Protein AF-A0A164N301-F1 (afdb_monomer_lite)

Organism: NCBI:txid35525

Sequence (138 aa):
MRILDLTNCTRLRLWQPVHAGEGLDTWAIDGLVLHSTTPLGVILTSDFQQLNDQGSSWLSWFGGQLHSFCSRDDALVFQGELGEQLVFTGDSMITSETVLQFEVNVGCGTTDLSLEHPVRLEYSIDGGQNWHLVVKCC

Foldseek 3Di:
DFQADFAQFKKKKWKWAWDPFALQKKKWKAFKFKFFPPPVTGFDTDRLQDPVQCVDPFKHWDQWDFDDDLPDHTTTMRRGGTGMTMMMTGGHGHHRRIDIDIDMDINRPDPDNDPVTDTFMWMDRPNPPDIDGSDDDD

Radius of gyration: 15.01 Å; chains: 1; bounding box: 39×24×38 Å

Structure (mmCIF, N/CA/C/O backbone):
data_AF-A0A164N301-F1
#
_entry.id   AF-A0A164N301-F1
#
loop_
_atom_site.group_PDB
_atom_site.id
_atom_site.type_symbol
_atom_site.label_atom_id
_atom_site.label_alt_id
_atom_site.label_comp_id
_atom_site.label_asym_id
_atom_site.label_entity_id
_atom_site.label_seq_id
_atom_site.pdbx_PDB_ins_code
_atom_site.Cartn_x
_atom_site.Cartn_y
_atom_site.Cartn_z
_atom_site.occupancy
_atom_site.B_iso_or_equiv
_atom_site.auth_seq_id
_atom_site.auth_comp_id
_atom_site.auth_asym_id
_atom_site.auth_atom_id
_atom_site.pdbx_PDB_model_num
ATOM 1 N N . MET A 1 1 ? 3.438 -9.890 -5.452 1.00 47.88 1 MET A N 1
ATOM 2 C CA . MET A 1 1 ? 2.528 -9.487 -6.550 1.00 47.88 1 MET A CA 1
ATOM 3 C C . MET A 1 1 ? 3.356 -8.911 -7.702 1.00 47.88 1 MET A C 1
ATOM 5 O O . MET A 1 1 ? 4.317 -8.223 -7.393 1.00 47.88 1 MET A O 1
ATOM 9 N N . ARG A 1 2 ? 3.063 -9.217 -8.980 1.00 49.44 2 ARG A N 1
ATOM 10 C CA . ARG A 1 2 ? 3.852 -8.743 -10.144 1.00 49.44 2 ARG A CA 1
ATOM 11 C C . ARG A 1 2 ? 3.121 -7.614 -10.874 1.00 49.44 2 ARG A C 1
ATOM 13 O O . ARG A 1 2 ? 1.972 -7.809 -11.263 1.00 49.44 2 ARG A O 1
ATOM 20 N N . ILE A 1 3 ? 3.780 -6.473 -11.058 1.00 56.16 3 ILE A N 1
ATOM 21 C CA . ILE A 1 3 ? 3.264 -5.328 -11.822 1.00 56.16 3 ILE A CA 1
ATOM 22 C C . ILE A 1 3 ? 3.821 -5.440 -13.245 1.00 56.16 3 ILE A C 1
ATOM 24 O O . ILE A 1 3 ? 5.027 -5.564 -13.426 1.00 56.16 3 ILE A O 1
ATOM 28 N N . LEU A 1 4 ? 2.946 -5.484 -14.253 1.00 56.38 4 LEU A N 1
ATOM 29 C CA . LEU A 1 4 ? 3.324 -5.781 -15.644 1.00 56.38 4 LEU A CA 1
ATOM 30 C C . LEU A 1 4 ? 3.723 -4.539 -16.463 1.00 56.38 4 LEU A C 1
ATOM 32 O O . LEU A 1 4 ? 4.187 -4.693 -17.592 1.00 56.38 4 LEU A O 1
ATOM 36 N N . ASP A 1 5 ? 3.588 -3.335 -15.903 1.00 55.34 5 ASP A N 1
ATOM 37 C CA . ASP A 1 5 ? 3.849 -2.079 -16.609 1.00 55.34 5 ASP A CA 1
ATOM 38 C C . ASP A 1 5 ? 5.283 -1.577 -16.362 1.00 55.34 5 ASP A C 1
ATOM 40 O O . ASP A 1 5 ? 5.664 -1.211 -15.251 1.00 55.34 5 ASP A O 1
ATOM 44 N N . LEU A 1 6 ? 6.083 -1.573 -17.434 1.00 51.50 6 LEU A N 1
ATOM 45 C CA . LEU A 1 6 ? 7.473 -1.112 -17.482 1.00 51.50 6 LEU A CA 1
ATOM 46 C C . LEU A 1 6 ? 7.518 0.414 -17.649 1.00 51.50 6 LEU A C 1
ATOM 48 O O . LEU A 1 6 ? 7.621 0.903 -18.776 1.00 51.50 6 LEU A O 1
ATOM 52 N N . THR A 1 7 ? 7.437 1.179 -16.557 1.00 59.56 7 THR A N 1
ATOM 53 C CA . THR A 1 7 ? 7.597 2.645 -16.632 1.00 59.56 7 THR A CA 1
ATOM 54 C C . THR A 1 7 ? 8.522 3.199 -15.546 1.00 59.56 7 THR A C 1
ATOM 56 O O . THR A 1 7 ? 8.604 2.680 -14.432 1.00 59.56 7 THR A O 1
ATOM 59 N N . ASN A 1 8 ? 9.231 4.281 -15.882 1.00 58.53 8 ASN A N 1
ATOM 60 C CA . ASN A 1 8 ? 10.129 5.038 -15.002 1.00 58.53 8 ASN A CA 1
ATOM 61 C C . ASN A 1 8 ? 9.401 6.057 -14.103 1.00 58.53 8 ASN A C 1
ATOM 63 O O . ASN A 1 8 ? 10.059 6.827 -13.408 1.00 58.53 8 ASN A O 1
ATOM 67 N N . CYS A 1 9 ? 8.067 6.068 -14.117 1.00 67.38 9 CYS A N 1
ATOM 68 C CA . CYS A 1 9 ? 7.231 7.000 -13.362 1.00 67.38 9 CYS A CA 1
ATOM 69 C C . CYS A 1 9 ? 6.111 6.258 -12.630 1.00 67.38 9 CYS A C 1
ATOM 71 O O . CYS A 1 9 ? 4.970 6.717 -12.620 1.00 67.38 9 CYS A O 1
ATOM 73 N N . THR A 1 10 ? 6.419 5.088 -12.056 1.00 72.50 10 THR A N 1
ATOM 74 C CA . THR A 1 10 ? 5.408 4.328 -11.323 1.00 72.50 10 THR A CA 1
ATOM 75 C C . THR A 1 10 ? 5.406 4.735 -9.853 1.00 72.50 10 THR A C 1
ATOM 77 O O . THR A 1 10 ? 6.432 4.635 -9.179 1.00 72.50 10 THR A O 1
ATOM 80 N N . ARG A 1 11 ? 4.248 5.165 -9.350 1.00 80.06 11 ARG A N 1
ATOM 81 C CA . ARG A 1 11 ? 3.981 5.386 -7.922 1.00 80.06 11 ARG A CA 1
ATOM 82 C C . ARG A 1 11 ? 3.001 4.351 -7.421 1.00 80.06 11 ARG A C 1
ATOM 84 O O . ARG A 1 11 ? 2.084 3.985 -8.149 1.00 80.06 11 ARG A O 1
ATOM 91 N N . LEU A 1 12 ? 3.169 3.919 -6.180 1.00 82.50 12 LEU A N 1
ATOM 92 C CA . LEU A 1 12 ? 2.249 3.018 -5.495 1.00 82.50 12 LEU A CA 1
ATOM 93 C C . LEU A 1 12 ? 1.593 3.772 -4.347 1.00 82.50 12 LEU A C 1
ATOM 95 O O . LEU A 1 12 ? 2.274 4.536 -3.665 1.00 82.50 12 LEU A O 1
ATOM 99 N N . ARG A 1 13 ? 0.295 3.556 -4.123 1.00 86.62 13 ARG A N 1
ATOM 100 C CA . ARG A 1 13 ? -0.402 4.030 -2.925 1.00 86.62 13 ARG A CA 1
ATOM 101 C C . ARG A 1 13 ? -1.226 2.928 -2.282 1.00 86.62 13 ARG A C 1
ATOM 103 O O . ARG A 1 13 ? -1.884 2.163 -2.987 1.00 86.62 13 ARG A O 1
ATOM 110 N N . LEU A 1 14 ? -1.221 2.889 -0.953 1.00 87.75 14 LEU A N 1
ATOM 111 C CA . LEU A 1 14 ? -2.294 2.270 -0.180 1.00 87.75 14 LEU A CA 1
ATOM 112 C C . LEU A 1 14 ? -3.218 3.393 0.287 1.00 87.75 14 LEU A C 1
ATOM 114 O O . LEU A 1 14 ? -2.752 4.362 0.888 1.00 87.75 14 LEU A O 1
ATOM 118 N N . TRP A 1 15 ? -4.502 3.289 -0.038 1.00 86.44 15 TRP A N 1
ATOM 119 C CA . TRP A 1 15 ? -5.473 4.361 0.153 1.00 86.44 15 TRP A CA 1
ATOM 120 C C . TRP A 1 15 ? -6.789 3.838 0.712 1.00 86.44 15 TRP A C 1
ATOM 122 O O . TRP A 1 15 ? -7.400 2.935 0.139 1.00 86.44 15 TRP A O 1
ATOM 132 N N . GLN A 1 16 ? -7.253 4.465 1.789 1.00 86.62 16 GLN A N 1
ATOM 133 C CA . GLN A 1 16 ? -8.611 4.324 2.282 1.00 86.62 16 GLN A CA 1
ATOM 134 C C . GLN A 1 16 ? -9.409 5.610 1.969 1.00 86.62 16 GLN A C 1
ATOM 136 O O . GLN A 1 16 ? -9.077 6.679 2.482 1.00 86.62 16 GLN A O 1
ATOM 141 N N . PRO A 1 17 ? -10.454 5.541 1.127 1.00 77.75 17 PRO A N 1
ATOM 142 C CA . PRO A 1 17 ? -11.195 6.722 0.651 1.00 77.75 17 PRO A CA 1
ATOM 143 C C . PRO A 1 17 ? -12.085 7.379 1.691 1.00 77.75 17 PRO A C 1
ATOM 145 O O . PRO A 1 17 ? -12.344 8.574 1.624 1.00 77.75 17 PRO A O 1
ATOM 148 N N . VAL A 1 18 ? -12.634 6.565 2.582 1.00 79.31 18 VAL A N 1
ATOM 149 C CA . VAL A 1 18 ? -13.552 6.985 3.629 1.00 79.31 18 VAL A CA 1
ATOM 150 C C . VAL A 1 18 ? -13.148 6.197 4.860 1.00 79.31 18 VAL A C 1
ATOM 152 O O . VAL A 1 18 ? -13.043 4.979 4.789 1.00 79.31 18 VAL A O 1
ATOM 155 N N . HIS A 1 19 ? -12.869 6.894 5.953 1.00 79.50 19 HIS A N 1
ATOM 156 C CA . HIS A 1 19 ? -12.539 6.307 7.246 1.00 79.50 19 HIS A CA 1
ATOM 157 C C . HIS A 1 19 ? -13.668 6.666 8.211 1.00 79.50 19 HIS A C 1
ATOM 159 O O . HIS A 1 19 ? -13.956 7.850 8.371 1.00 79.50 19 HIS A O 1
ATOM 165 N N . ALA A 1 20 ? -14.325 5.686 8.835 1.00 79.12 20 ALA A N 1
ATOM 166 C CA . ALA A 1 20 ? -15.529 5.897 9.649 1.00 79.12 20 ALA A CA 1
ATOM 167 C C . ALA A 1 20 ? -15.289 6.661 10.964 1.00 79.12 20 ALA A C 1
ATOM 169 O O . ALA A 1 20 ? -16.247 7.043 11.633 1.00 79.12 20 ALA A O 1
ATOM 170 N N . GLY A 1 21 ? -14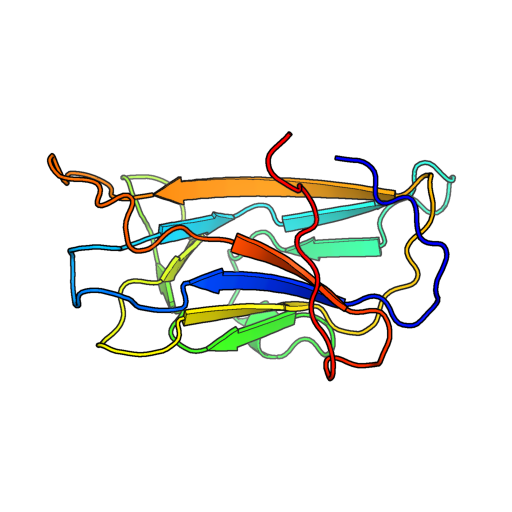.031 6.922 11.320 1.00 72.06 21 GLY A N 1
ATOM 171 C CA . GLY A 1 21 ? -13.639 7.669 12.514 1.00 72.06 21 GLY A CA 1
ATOM 172 C C . GLY A 1 21 ? -12.788 6.833 13.465 1.00 72.06 21 GLY A C 1
ATOM 173 O O . GLY A 1 21 ? -12.483 5.672 13.188 1.00 72.06 21 GLY A O 1
ATOM 174 N N . GLU A 1 22 ? -12.373 7.450 14.569 1.00 76.12 22 GLU A N 1
ATOM 175 C CA . GLU A 1 22 ? -11.423 6.871 15.522 1.00 76.12 22 GLU A CA 1
ATOM 176 C C . GLU A 1 22 ? -11.874 5.481 16.007 1.00 76.12 22 GLU A C 1
ATOM 178 O O . GLU A 1 22 ? -12.983 5.307 16.515 1.00 76.12 22 GLU A O 1
ATOM 183 N N . GLY A 1 23 ? -11.004 4.482 15.832 1.00 68.44 23 GLY A N 1
ATOM 184 C CA . GLY A 1 23 ? -11.215 3.115 16.316 1.00 68.44 23 GLY A CA 1
ATOM 185 C C . GLY A 1 23 ? -12.188 2.251 15.505 1.00 68.44 23 GLY A C 1
ATOM 186 O O . GLY A 1 23 ? -12.432 1.114 15.902 1.00 68.44 23 GLY A O 1
ATOM 187 N N . LEU A 1 24 ? -12.737 2.751 14.393 1.00 74.06 24 LEU A N 1
ATOM 188 C CA . LEU A 1 24 ? -13.692 2.002 13.568 1.00 74.06 24 LEU A CA 1
ATOM 189 C C . LEU A 1 24 ? -13.012 1.313 12.383 1.00 74.06 24 LEU A C 1
ATOM 191 O O . LEU A 1 24 ? -13.052 0.088 12.285 1.00 74.06 24 LEU A O 1
ATOM 195 N N . ASP A 1 25 ? -12.322 2.084 11.541 1.00 79.31 25 ASP A N 1
ATOM 196 C CA . ASP A 1 25 ? -11.703 1.567 10.317 1.00 79.31 25 ASP A CA 1
ATOM 197 C C . ASP A 1 25 ? -10.166 1.634 10.351 1.00 79.31 25 ASP A C 1
ATOM 199 O O . ASP A 1 25 ? -9.517 1.930 9.348 1.00 79.31 25 ASP A O 1
ATOM 203 N N . THR A 1 26 ? -9.577 1.354 11.515 1.00 84.62 26 THR A N 1
ATOM 204 C CA . THR A 1 26 ? -8.128 1.441 11.721 1.00 84.62 26 THR A CA 1
ATOM 205 C C . THR A 1 26 ? -7.360 0.376 10.929 1.00 84.62 26 THR A C 1
ATOM 207 O O . THR A 1 26 ? -7.671 -0.818 11.010 1.00 84.62 26 THR A O 1
ATOM 210 N N . TRP A 1 27 ? -6.283 0.773 10.246 1.00 86.00 27 TRP A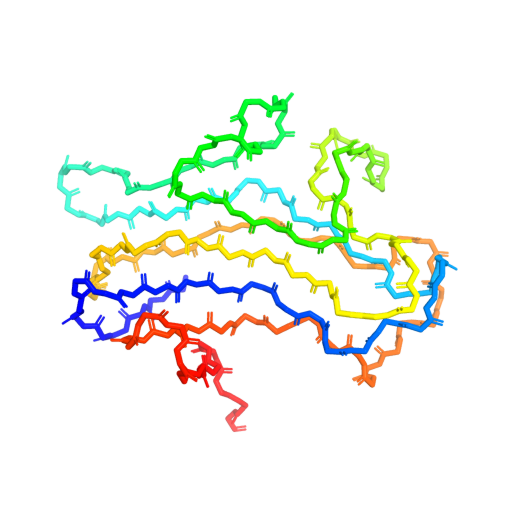 N 1
ATOM 211 C CA . TRP A 1 27 ? -5.338 -0.143 9.592 1.00 86.00 27 TRP A CA 1
ATOM 212 C C . TRP A 1 27 ? -3.884 0.247 9.856 1.00 86.00 27 TRP A C 1
ATOM 214 O O .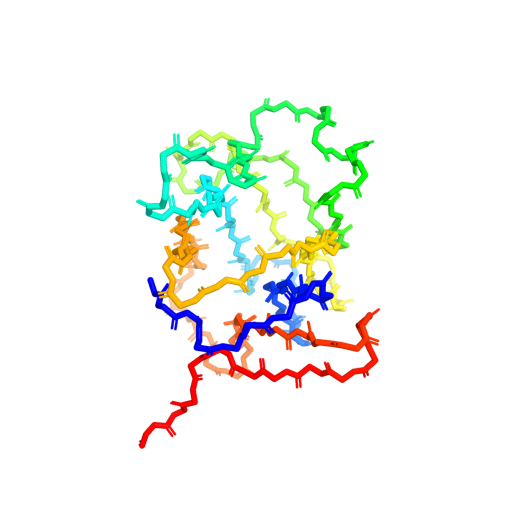 TRP A 1 27 ? -3.574 1.392 10.162 1.00 86.00 27 TRP A O 1
ATOM 224 N N . ALA A 1 28 ? -2.975 -0.716 9.755 1.00 85.44 28 ALA A N 1
ATOM 225 C CA . ALA A 1 28 ? -1.542 -0.486 9.887 1.00 85.44 28 ALA A CA 1
ATOM 226 C C . ALA A 1 28 ? -0.776 -1.235 8.797 1.00 85.44 28 ALA A C 1
ATOM 228 O O . ALA A 1 28 ? -1.140 -2.366 8.459 1.00 85.44 28 ALA A O 1
ATOM 229 N N . ILE A 1 29 ? 0.278 -0.612 8.269 1.00 88.88 29 ILE A N 1
ATOM 230 C CA . ILE A 1 29 ? 1.209 -1.218 7.311 1.00 88.88 29 ILE A CA 1
ATOM 231 C C . ILE A 1 29 ? 2.614 -1.275 7.909 1.00 88.88 29 ILE A C 1
ATOM 233 O O . ILE A 1 29 ? 3.060 -0.321 8.546 1.00 88.88 29 ILE A O 1
ATOM 237 N N . ASP A 1 30 ? 3.300 -2.388 7.672 1.00 80.19 30 ASP A N 1
ATOM 238 C CA . ASP A 1 30 ? 4.704 -2.570 8.026 1.00 80.19 30 ASP A CA 1
ATOM 239 C C . ASP A 1 30 ? 5.465 -3.351 6.933 1.00 80.19 30 ASP A C 1
ATOM 241 O O . ASP A 1 30 ? 4.855 -3.972 6.055 1.00 80.19 30 ASP A O 1
ATOM 245 N N . GLY A 1 31 ? 6.798 -3.304 6.951 1.00 77.00 31 GLY A N 1
ATOM 246 C CA . GLY A 1 31 ? 7.670 -4.115 6.102 1.00 77.00 31 GLY A CA 1
ATOM 247 C C . GLY A 1 31 ? 7.475 -3.869 4.607 1.00 77.00 31 GLY A C 1
ATOM 248 O O . GLY A 1 31 ? 7.452 -4.820 3.820 1.00 77.00 31 GLY A O 1
ATOM 249 N N . LEU A 1 32 ? 7.290 -2.608 4.203 1.00 79.62 32 LEU A N 1
ATOM 250 C CA . LEU A 1 32 ? 7.091 -2.237 2.805 1.00 79.62 32 LEU A CA 1
ATOM 251 C C . LEU A 1 32 ? 8.399 -2.422 2.032 1.00 79.62 32 LEU A C 1
ATOM 253 O O . LEU A 1 32 ? 9.331 -1.636 2.179 1.00 79.62 32 LEU A O 1
ATOM 257 N N . VAL A 1 33 ? 8.446 -3.427 1.162 1.00 78.12 33 VAL A N 1
ATOM 258 C CA . VAL A 1 33 ? 9.599 -3.729 0.312 1.00 78.12 33 VAL A CA 1
ATOM 259 C C . VAL A 1 33 ? 9.178 -3.755 -1.151 1.00 78.12 33 VAL A C 1
ATOM 261 O O . VAL A 1 33 ? 8.333 -4.549 -1.570 1.00 78.12 33 VAL A O 1
ATOM 264 N N . LEU A 1 34 ? 9.834 -2.927 -1.958 1.00 76.62 34 LEU A N 1
ATOM 265 C CA . LEU A 1 34 ? 9.807 -2.997 -3.412 1.00 76.62 34 LEU A CA 1
ATOM 266 C C . LEU A 1 34 ? 11.172 -3.500 -3.879 1.00 76.62 34 LEU A C 1
ATOM 268 O O . LEU A 1 34 ? 12.180 -2.818 -3.712 1.00 76.62 34 LEU A O 1
ATOM 272 N N . HIS A 1 35 ? 11.231 -4.688 -4.471 1.00 72.81 35 HIS A N 1
ATOM 273 C CA . HIS A 1 35 ? 12.489 -5.257 -4.956 1.00 72.81 35 HIS A CA 1
ATOM 274 C C . HIS A 1 35 ? 12.370 -5.738 -6.399 1.00 72.81 35 HIS A C 1
ATOM 276 O O . HIS A 1 35 ? 11.296 -6.124 -6.856 1.00 72.81 35 HIS A O 1
ATOM 282 N N . SER A 1 36 ? 13.485 -5.689 -7.124 1.00 66.44 36 SER A N 1
ATOM 283 C CA . SER A 1 36 ? 13.617 -6.261 -8.465 1.00 66.44 36 SER A CA 1
ATOM 284 C C . SER A 1 36 ? 14.256 -7.641 -8.358 1.00 66.44 36 SER A C 1
ATOM 286 O O . SER A 1 36 ? 15.181 -7.816 -7.569 1.00 66.44 36 SER A O 1
ATOM 288 N N . THR A 1 37 ? 13.828 -8.610 -9.168 1.00 62.97 37 THR A N 1
ATOM 289 C CA . THR A 1 37 ? 14.507 -9.913 -9.254 1.00 62.97 37 THR A CA 1
ATOM 290 C C . THR A 1 37 ? 15.836 -9.859 -10.018 1.00 62.97 37 THR A C 1
ATOM 292 O O . THR A 1 37 ? 16.540 -10.866 -10.088 1.00 62.97 37 THR A O 1
ATOM 295 N N . THR A 1 38 ? 16.220 -8.691 -10.550 1.00 59.44 38 THR A N 1
ATOM 296 C CA . THR A 1 38 ? 17.556 -8.446 -11.112 1.00 59.44 38 THR A CA 1
ATOM 297 C C . THR A 1 38 ? 18.622 -8.259 -10.013 1.00 59.44 38 THR A C 1
ATOM 299 O O . THR A 1 38 ? 18.300 -7.854 -8.896 1.00 59.44 38 THR A O 1
ATOM 302 N N . PRO A 1 39 ? 19.923 -8.479 -10.302 1.00 53.53 39 PRO A N 1
ATOM 303 C CA . PRO A 1 39 ? 20.992 -8.510 -9.288 1.00 53.53 39 PRO A CA 1
ATOM 304 C C . PRO A 1 39 ? 21.209 -7.220 -8.475 1.00 53.53 39 PRO A C 1
ATOM 306 O O . PRO A 1 39 ? 21.958 -7.243 -7.504 1.00 53.53 39 PRO A O 1
ATOM 309 N N . LEU A 1 40 ? 20.587 -6.100 -8.862 1.00 57.41 40 LEU A N 1
ATOM 310 C CA . LEU A 1 40 ? 20.651 -4.821 -8.139 1.00 57.41 40 LEU A CA 1
ATOM 311 C C . LEU A 1 40 ? 19.644 -4.721 -6.970 1.00 57.41 40 LEU A C 1
ATOM 313 O O . LEU A 1 40 ? 19.656 -3.740 -6.234 1.00 57.41 40 LEU A O 1
ATOM 317 N N . GLY A 1 41 ? 18.856 -5.771 -6.722 1.00 64.81 41 GLY A N 1
ATOM 318 C CA . GLY A 1 41 ? 18.585 -6.246 -5.360 1.00 64.81 41 GLY A CA 1
ATOM 319 C C . GLY A 1 41 ? 17.395 -5.649 -4.610 1.00 64.81 41 GLY A C 1
ATOM 320 O O . GLY A 1 41 ? 16.552 -6.413 -4.165 1.00 64.81 41 GLY A O 1
ATOM 321 N N . VAL A 1 42 ? 17.275 -4.335 -4.435 1.00 63.41 42 VAL A N 1
ATOM 322 C CA . VAL A 1 42 ? 16.157 -3.716 -3.686 1.00 63.41 42 VAL A CA 1
ATOM 323 C C . VAL A 1 42 ? 15.939 -2.304 -4.225 1.00 63.41 42 VAL A C 1
ATOM 325 O O . VAL A 1 42 ? 16.892 -1.540 -4.329 1.00 63.41 42 VAL A O 1
ATOM 328 N N . ILE A 1 43 ? 14.700 -1.963 -4.589 1.00 71.88 43 ILE A N 1
ATOM 329 C CA . ILE A 1 43 ? 14.337 -0.622 -5.075 1.00 71.88 43 ILE A CA 1
ATOM 330 C C . ILE A 1 43 ? 14.017 0.284 -3.881 1.00 71.88 43 ILE A C 1
ATOM 332 O O . ILE A 1 43 ? 14.464 1.426 -3.845 1.00 71.88 43 ILE A O 1
ATOM 336 N N . LEU A 1 44 ? 13.261 -0.222 -2.903 1.00 74.88 44 LEU A N 1
ATOM 337 C CA . LEU A 1 44 ? 12.808 0.534 -1.736 1.00 74.88 44 LEU A CA 1
ATOM 338 C C . LEU A 1 44 ? 12.489 -0.410 -0.575 1.00 74.88 44 LEU A C 1
ATOM 340 O O . LEU A 1 44 ? 11.983 -1.511 -0.794 1.00 74.88 44 LEU A O 1
ATOM 344 N N . THR A 1 45 ? 12.782 0.022 0.650 1.00 79.62 45 THR A N 1
ATOM 345 C CA . THR A 1 45 ? 12.443 -0.705 1.877 1.00 79.62 45 THR A CA 1
ATOM 346 C C . THR A 1 45 ? 12.127 0.280 2.996 1.00 79.62 45 THR A C 1
ATOM 348 O O . THR A 1 45 ? 12.838 1.269 3.147 1.00 79.62 45 THR A O 1
ATOM 351 N N . SER A 1 46 ? 11.090 0.001 3.778 1.00 80.88 46 SER A N 1
ATOM 352 C CA . SER A 1 46 ? 10.759 0.702 5.021 1.00 80.88 46 SER A CA 1
ATOM 353 C C . SER A 1 46 ? 10.226 -0.313 6.028 1.00 80.88 46 SER A C 1
ATOM 355 O O . SER A 1 46 ? 9.363 -1.126 5.690 1.00 80.88 46 SER A O 1
ATOM 357 N N . ASP A 1 47 ? 10.778 -0.283 7.237 1.00 79.88 47 ASP A N 1
ATOM 358 C CA . ASP A 1 47 ? 10.351 -1.083 8.393 1.00 79.88 47 ASP A CA 1
ATOM 359 C C . ASP A 1 47 ? 9.576 -0.244 9.422 1.00 79.88 47 ASP A C 1
ATOM 361 O O . ASP A 1 47 ? 9.243 -0.735 10.495 1.00 79.88 47 ASP A O 1
ATOM 365 N N . PHE A 1 48 ? 9.346 1.041 9.118 1.00 81.31 48 PHE A N 1
ATOM 366 C CA . PHE A 1 48 ? 8.609 1.997 9.943 1.00 81.31 48 PHE A CA 1
ATOM 367 C C . PHE A 1 48 ? 9.067 2.082 11.414 1.00 81.31 48 PHE A C 1
ATOM 369 O O . PHE A 1 48 ? 8.357 2.635 12.251 1.00 81.31 48 PHE A O 1
ATOM 376 N N . GLN A 1 49 ? 10.285 1.627 11.735 1.00 74.69 49 GLN A N 1
ATOM 377 C CA . GLN A 1 49 ? 10.834 1.665 13.097 1.00 74.69 49 GLN A CA 1
ATOM 378 C C . GLN A 1 49 ? 11.470 3.022 13.435 1.00 74.69 49 GLN A C 1
ATOM 380 O O . GLN A 1 49 ? 11.744 3.323 14.599 1.00 74.69 49 GLN A O 1
ATOM 385 N N . GLN A 1 50 ? 11.762 3.857 12.429 1.00 66.94 50 GLN A N 1
ATOM 386 C CA . GLN A 1 50 ? 12.415 5.154 12.616 1.00 66.94 50 GLN A CA 1
ATOM 387 C C . GLN A 1 50 ? 11.656 6.288 11.923 1.00 66.94 50 GLN A C 1
ATOM 389 O O . GLN A 1 50 ? 11.310 6.219 10.748 1.00 66.94 50 GLN A O 1
ATOM 394 N N . LEU A 1 51 ? 11.511 7.414 12.631 1.00 59.22 51 LEU A N 1
ATOM 395 C CA . LEU A 1 51 ? 10.913 8.656 12.113 1.00 59.22 51 LEU A CA 1
ATOM 396 C C . LEU A 1 51 ? 11.643 9.242 10.891 1.00 59.22 51 LEU A C 1
ATOM 398 O O . LEU A 1 51 ? 11.099 10.118 10.224 1.00 59.22 51 LEU A O 1
ATOM 402 N N . ASN A 1 52 ? 12.854 8.771 10.583 1.00 59.06 52 ASN A N 1
ATOM 403 C CA . ASN A 1 52 ? 13.631 9.209 9.422 1.00 59.06 52 ASN A CA 1
ATOM 404 C C . ASN A 1 52 ? 12.914 8.908 8.092 1.00 59.06 52 ASN A C 1
ATOM 406 O O . ASN A 1 52 ? 13.150 9.604 7.103 1.00 59.06 52 ASN A O 1
ATOM 410 N N . ASP A 1 53 ? 11.993 7.941 8.086 1.00 57.19 53 ASP A N 1
ATOM 411 C CA . ASP A 1 53 ? 11.199 7.583 6.910 1.00 57.19 53 ASP A CA 1
ATOM 412 C C . ASP A 1 53 ? 10.200 8.688 6.512 1.00 57.19 53 ASP A C 1
ATOM 414 O O . ASP A 1 53 ? 9.952 8.864 5.317 1.00 57.19 53 ASP A O 1
ATOM 418 N N . GLN A 1 54 ? 9.719 9.506 7.471 1.00 54.00 54 GLN A N 1
ATOM 419 C CA . GLN A 1 54 ? 8.840 10.676 7.230 1.00 54.00 54 GLN A CA 1
ATOM 420 C C . GLN A 1 54 ? 9.506 11.745 6.344 1.00 54.00 54 GLN A C 1
ATOM 422 O O . GLN A 1 54 ? 8.822 12.557 5.725 1.00 54.00 54 GLN A O 1
ATOM 427 N N . GLY A 1 55 ? 10.843 11.799 6.337 1.00 50.25 55 GLY A N 1
ATOM 428 C CA . GLY A 1 55 ? 11.637 12.816 5.638 1.00 50.25 55 GLY A CA 1
ATOM 429 C C . GLY A 1 55 ? 12.348 12.297 4.392 1.00 50.25 55 GLY A C 1
ATOM 430 O O . GLY A 1 55 ? 13.138 13.021 3.782 1.00 50.25 55 GLY A O 1
ATOM 431 N N . SER A 1 56 ? 12.112 11.040 4.027 1.00 60.91 56 SER A N 1
ATOM 432 C CA . SER A 1 56 ? 12.720 10.453 2.849 1.00 60.91 56 SER A CA 1
ATOM 433 C C . SER A 1 56 ? 12.040 10.980 1.581 1.00 60.91 56 SER A C 1
ATOM 435 O O . SER A 1 56 ? 10.822 11.124 1.526 1.00 60.91 56 SER A O 1
ATOM 437 N N . SER A 1 57 ? 12.798 11.264 0.517 1.00 62.69 57 SER A N 1
ATOM 438 C CA . SER A 1 57 ? 12.213 11.755 -0.746 1.00 62.69 57 SER A CA 1
ATOM 439 C C . SER A 1 57 ? 11.345 10.712 -1.469 1.00 62.69 57 SER A C 1
ATOM 441 O O . SER A 1 57 ? 10.862 10.974 -2.569 1.00 62.69 57 SER A O 1
ATOM 443 N N . TRP A 1 58 ? 11.204 9.513 -0.902 1.00 74.19 58 TRP A N 1
ATOM 444 C CA . TRP A 1 58 ? 10.673 8.329 -1.563 1.00 74.19 58 TRP A CA 1
ATOM 445 C C . TRP A 1 58 ? 9.450 7.710 -0.873 1.00 74.19 58 TRP A C 1
ATOM 447 O O . TRP A 1 58 ? 8.818 6.857 -1.495 1.00 74.19 58 TRP A O 1
ATOM 457 N N . LEU A 1 59 ? 9.064 8.136 0.336 1.00 85.00 59 LEU A N 1
ATOM 458 C CA . LEU A 1 59 ? 7.814 7.724 0.989 1.00 85.00 59 LEU A CA 1
ATOM 459 C C . LEU A 1 59 ? 7.131 8.917 1.650 1.00 85.00 59 LEU A C 1
ATOM 461 O O . LEU A 1 59 ? 7.775 9.769 2.254 1.00 85.00 59 LEU A O 1
ATOM 465 N N . SER A 1 60 ? 5.813 9.001 1.527 1.00 85.81 60 SER A N 1
ATOM 466 C CA . SER A 1 60 ? 5.020 10.085 2.105 1.00 85.81 60 SER A CA 1
ATOM 467 C C . SER A 1 60 ? 3.636 9.580 2.483 1.00 85.81 60 SER A C 1
ATOM 469 O O . SER A 1 60 ? 3.093 8.693 1.827 1.00 85.81 6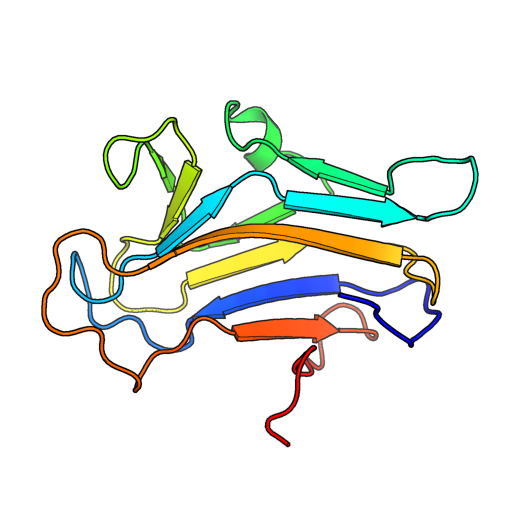0 SER A O 1
ATOM 471 N N . TRP A 1 61 ? 3.050 10.134 3.540 1.00 88.81 61 TRP A N 1
ATOM 472 C CA . TRP A 1 61 ? 1.738 9.712 4.022 1.00 88.81 61 TRP A CA 1
ATOM 473 C C . TRP A 1 61 ? 0.946 10.850 4.655 1.00 88.81 61 TRP A C 1
ATOM 475 O O . TRP A 1 61 ? 1.501 11.857 5.089 1.00 88.81 61 TRP A O 1
ATOM 485 N N . PHE A 1 62 ? -0.368 10.657 4.721 1.00 87.81 62 PHE A N 1
ATOM 486 C CA . PHE A 1 62 ? -1.326 11.566 5.339 1.00 87.81 62 PHE A CA 1
ATOM 487 C C . PHE A 1 62 ? -2.245 10.783 6.280 1.00 87.81 62 PHE A C 1
ATOM 489 O O . PHE A 1 62 ? -2.752 9.723 5.916 1.00 87.81 62 PHE A O 1
ATOM 496 N N . GLY A 1 63 ? -2.431 11.296 7.501 1.00 86.38 63 GLY A N 1
ATOM 497 C CA . GLY A 1 63 ? -3.270 10.674 8.537 1.00 86.38 63 GLY A CA 1
ATOM 498 C C . GLY A 1 63 ? -2.627 9.505 9.298 1.00 86.38 63 GLY A C 1
ATOM 499 O O . GLY A 1 63 ? -3.223 9.014 10.251 1.00 86.38 63 GLY A O 1
ATOM 500 N N . GLY A 1 64 ? -1.419 9.081 8.909 1.00 87.31 64 GLY A N 1
ATOM 501 C CA . GLY A 1 64 ? -0.679 7.991 9.552 1.00 87.31 64 GLY A CA 1
ATOM 502 C C . GLY A 1 64 ? 0.287 8.462 10.643 1.00 87.31 64 GLY A C 1
ATOM 503 O O . GLY A 1 64 ? 0.965 9.483 10.492 1.00 87.31 64 GLY A O 1
ATOM 504 N N . GLN A 1 65 ? 0.388 7.691 11.724 1.00 87.69 65 GLN A N 1
ATOM 505 C CA . GLN A 1 65 ? 1.330 7.899 12.826 1.00 87.69 65 GLN A CA 1
ATOM 506 C C . GLN A 1 65 ? 2.099 6.609 13.119 1.00 87.69 65 GLN A C 1
ATOM 508 O O . GLN A 1 65 ? 1.543 5.520 13.012 1.00 87.69 65 GLN A O 1
ATOM 513 N N . LEU A 1 66 ? 3.376 6.730 13.492 1.00 88.19 66 LEU A N 1
ATOM 514 C CA . LEU A 1 66 ? 4.157 5.576 13.938 1.00 88.19 66 LEU A CA 1
ATOM 515 C C . LEU A 1 66 ? 3.707 5.170 15.337 1.00 88.19 66 LEU A C 1
ATOM 517 O O . LEU A 1 66 ? 3.785 5.973 16.270 1.00 88.19 66 LEU A O 1
ATOM 521 N N . HIS A 1 67 ? 3.198 3.949 15.458 1.00 87.69 67 HIS A N 1
ATOM 522 C CA . HIS A 1 67 ? 2.698 3.415 16.715 1.00 87.69 67 HIS A CA 1
ATOM 523 C C . HIS A 1 67 ? 2.615 1.886 16.677 1.00 87.69 67 HIS A C 1
ATOM 525 O O . HIS A 1 67 ? 2.450 1.287 15.617 1.00 87.69 67 HIS A O 1
ATOM 531 N N . SER A 1 68 ? 2.648 1.248 17.842 1.00 88.50 68 SER A N 1
ATOM 532 C CA . SER A 1 68 ? 2.356 -0.176 17.977 1.00 88.50 68 SER A CA 1
ATOM 533 C C . SER A 1 68 ? 0.877 -0.461 17.696 1.00 88.50 68 SER A C 1
ATOM 535 O O . SER A 1 68 ? 0.000 0.210 18.244 1.00 88.50 68 SER A O 1
ATOM 537 N N . PHE A 1 69 ? 0.572 -1.495 16.910 1.00 88.12 69 PHE A N 1
ATOM 538 C CA . PHE A 1 69 ? -0.805 -1.930 16.634 1.00 88.12 69 PHE A CA 1
ATOM 539 C C . PHE A 1 69 ? -0.934 -3.454 16.745 1.00 88.12 69 PHE A C 1
ATOM 541 O O . PHE A 1 69 ? -0.014 -4.188 16.397 1.00 88.12 69 PHE A O 1
ATOM 548 N N . CYS A 1 70 ? -2.065 -3.962 17.250 1.00 86.06 70 CYS A N 1
ATOM 549 C CA . CYS A 1 70 ? -2.285 -5.402 17.483 1.00 86.06 70 CYS A CA 1
ATOM 550 C C . CYS A 1 70 ? -1.249 -6.113 18.375 1.00 86.06 70 CYS A C 1
ATOM 552 O O . CYS A 1 70 ? -0.952 -7.289 18.156 1.00 86.06 70 CYS A O 1
ATOM 554 N N . SER A 1 71 ? -0.694 -5.430 19.382 1.00 85.00 71 SER A N 1
ATOM 555 C CA . SER A 1 71 ? 0.368 -5.999 20.234 1.00 85.00 71 SER A CA 1
ATOM 556 C C . SER A 1 71 ? 1.595 -6.478 19.440 1.00 85.00 71 SER A C 1
ATOM 558 O O . SER A 1 71 ? 2.278 -7.411 19.860 1.00 85.00 71 SER A O 1
ATOM 560 N N . ARG A 1 72 ? 1.849 -5.856 18.285 1.00 84.38 72 ARG A N 1
ATOM 561 C CA . ARG A 1 72 ? 3.080 -5.996 17.506 1.00 84.38 72 ARG A CA 1
ATOM 562 C C . ARG A 1 72 ? 3.979 -4.776 17.706 1.00 84.38 72 ARG A C 1
ATOM 564 O O . ARG A 1 72 ? 3.600 -3.842 18.417 1.00 84.38 72 ARG A O 1
ATOM 571 N N . ASP A 1 73 ? 5.155 -4.832 17.090 1.00 86.00 73 ASP A N 1
ATOM 572 C CA . ASP A 1 73 ? 6.103 -3.723 17.018 1.00 86.00 73 ASP A CA 1
ATOM 573 C C . ASP A 1 73 ? 5.484 -2.491 16.329 1.00 86.00 73 ASP A C 1
ATOM 575 O O . ASP A 1 73 ? 4.349 -2.529 15.832 1.00 86.00 73 ASP A O 1
ATOM 579 N N . ASP A 1 74 ? 6.214 -1.376 16.354 1.00 88.19 74 ASP A N 1
ATOM 580 C CA . ASP A 1 74 ? 5.753 -0.128 15.754 1.00 88.19 74 ASP A CA 1
ATOM 581 C C . ASP A 1 74 ? 5.537 -0.301 14.247 1.00 88.19 74 ASP A C 1
ATOM 583 O O . ASP A 1 74 ? 6.349 -0.898 13.550 1.00 88.19 74 ASP A O 1
ATOM 587 N N . ALA A 1 75 ? 4.428 0.233 13.750 1.00 90.12 75 ALA A N 1
ATOM 588 C CA . ALA A 1 75 ? 4.058 0.229 12.344 1.00 90.12 75 ALA A CA 1
ATOM 589 C C . ALA A 1 75 ? 3.538 1.618 11.955 1.00 90.12 75 ALA A C 1
ATOM 591 O O . ALA A 1 75 ? 3.276 2.468 12.814 1.00 90.12 75 ALA A O 1
ATOM 592 N N . LEU A 1 76 ? 3.331 1.861 10.660 1.00 90.56 76 LEU A N 1
ATOM 593 C CA . LEU A 1 76 ? 2.598 3.047 10.232 1.00 90.56 76 LEU A CA 1
ATOM 594 C C . LEU A 1 76 ? 1.096 2.801 10.395 1.00 90.56 76 LEU A C 1
ATOM 596 O O . LEU A 1 76 ? 0.487 2.075 9.607 1.00 90.56 76 LEU A O 1
ATOM 600 N N . VAL A 1 77 ? 0.513 3.405 11.432 1.00 90.56 77 VAL A N 1
ATOM 601 C CA . VAL A 1 77 ? -0.878 3.205 11.853 1.00 90.56 77 VAL A CA 1
ATOM 602 C C . VAL A 1 77 ? -1.758 4.362 11.403 1.00 90.56 77 VAL A C 1
ATOM 604 O O . VAL A 1 77 ? -1.504 5.533 11.688 1.00 90.56 77 VAL A O 1
ATOM 607 N N . PHE A 1 78 ? -2.844 4.001 10.742 1.00 89.19 78 PHE A N 1
ATOM 608 C CA . PHE A 1 78 ? -3.898 4.853 10.226 1.00 89.19 78 PHE A CA 1
ATOM 609 C C . PHE A 1 78 ? -5.132 4.655 11.105 1.00 89.19 78 PHE A C 1
ATOM 611 O O . PHE A 1 78 ? -5.925 3.744 10.894 1.00 89.19 78 PHE A O 1
ATOM 618 N N . GLN A 1 79 ? -5.213 5.460 12.167 1.00 84.50 79 GLN A N 1
ATOM 619 C CA . GLN A 1 79 ? -6.299 5.461 13.163 1.00 84.50 79 GLN A CA 1
ATOM 620 C C . GLN A 1 79 ? -6.954 6.842 13.313 1.00 84.50 79 GLN A C 1
ATOM 622 O O . GLN A 1 79 ? -7.674 7.091 14.278 1.00 84.50 79 GLN A O 1
ATOM 627 N N . GLY A 1 80 ? -6.615 7.764 12.406 1.00 72.31 80 GLY A N 1
ATOM 628 C CA . GLY A 1 80 ? -6.909 9.188 12.518 1.00 72.31 80 GLY A CA 1
ATOM 629 C C . GLY A 1 80 ? -8.384 9.555 12.331 1.00 72.31 80 GLY A C 1
ATOM 630 O O . GLY A 1 80 ? -9.275 8.711 12.240 1.00 72.31 80 GLY A O 1
ATOM 631 N N . GLU A 1 81 ? -8.634 10.861 12.265 1.00 69.69 81 GLU A N 1
ATOM 632 C CA . GLU A 1 81 ? -9.975 11.434 12.129 1.00 69.69 81 GLU A CA 1
ATOM 633 C C . GLU A 1 81 ? -10.623 11.147 10.757 1.00 69.69 81 GLU A C 1
ATOM 635 O O . GLU A 1 81 ? -10.001 10.608 9.837 1.00 69.69 81 GLU A O 1
ATOM 640 N N . LEU A 1 82 ? -11.903 11.519 10.631 1.00 71.69 82 LEU A N 1
ATOM 641 C CA . LEU A 1 82 ? -12.669 11.469 9.382 1.00 71.69 82 LEU A CA 1
ATOM 642 C C . LEU A 1 82 ? -11.900 12.160 8.247 1.00 71.69 82 LEU A C 1
ATOM 644 O O . LEU A 1 82 ? -11.598 13.350 8.324 1.00 71.69 82 LEU A O 1
ATOM 648 N N . GLY A 1 83 ? -11.635 11.430 7.167 1.00 74.69 83 GLY A N 1
ATOM 649 C CA . GLY A 1 83 ? -10.937 11.969 6.007 1.00 74.69 83 GLY A CA 1
ATOM 650 C C . GLY A 1 83 ? -10.179 10.905 5.230 1.00 74.69 83 GLY A C 1
ATOM 651 O O . GLY A 1 83 ? -10.372 9.705 5.431 1.00 74.69 83 GLY A O 1
ATOM 652 N N . GLU A 1 84 ? -9.323 11.367 4.325 1.00 80.38 84 GLU A N 1
ATOM 653 C CA . GLU A 1 84 ? -8.474 10.497 3.518 1.00 80.38 84 GLU A CA 1
ATOM 654 C C . GLU A 1 84 ? -7.237 10.070 4.306 1.00 80.38 84 GLU A C 1
ATOM 656 O O . GLU A 1 84 ? -6.518 10.898 4.870 1.00 80.38 84 GLU A O 1
ATOM 661 N N . GLN A 1 85 ? -6.973 8.766 4.301 1.00 88.62 85 GLN A N 1
ATOM 662 C CA . GLN A 1 85 ? -5.797 8.177 4.928 1.00 88.62 85 GLN A CA 1
ATOM 663 C C . GLN A 1 85 ? -5.028 7.390 3.873 1.00 88.62 85 GLN A C 1
ATOM 665 O O . GLN A 1 85 ? -5.587 6.520 3.192 1.00 88.62 85 GLN A O 1
ATOM 670 N N . LEU A 1 86 ? -3.762 7.755 3.667 1.00 90.56 86 LEU A N 1
ATOM 671 C CA . LEU A 1 86 ? -2.967 7.188 2.584 1.00 90.56 86 LEU A CA 1
ATOM 672 C C . LEU A 1 86 ? -1.467 7.243 2.841 1.00 90.56 86 LEU A C 1
ATOM 674 O O . LEU A 1 86 ? -0.963 8.153 3.496 1.00 90.56 86 LEU A O 1
ATOM 678 N N . VAL A 1 87 ? -0.760 6.300 2.227 1.00 90.81 87 VAL A N 1
ATOM 679 C CA . VAL A 1 87 ? 0.696 6.301 2.051 1.00 90.81 87 VAL A CA 1
ATOM 680 C C . VAL A 1 87 ? 1.008 6.090 0.578 1.00 90.81 87 VAL A C 1
ATOM 682 O O . VAL A 1 87 ? 0.357 5.280 -0.084 1.00 90.81 87 VAL A O 1
ATOM 685 N N . PHE A 1 88 ? 1.992 6.817 0.056 1.00 89.12 88 PHE A N 1
ATOM 686 C CA . PHE A 1 88 ? 2.446 6.700 -1.322 1.00 89.12 88 PHE A CA 1
ATOM 687 C C . PHE A 1 88 ? 3.965 6.776 -1.441 1.00 89.12 88 PHE A C 1
ATOM 689 O O . PHE A 1 88 ? 4.645 7.446 -0.661 1.00 89.12 88 PHE A O 1
ATOM 696 N N . THR A 1 89 ? 4.493 6.091 -2.451 1.00 87.25 89 THR A N 1
ATOM 697 C CA . THR A 1 89 ? 5.914 6.132 -2.799 1.00 87.25 89 THR A CA 1
ATOM 698 C C . THR A 1 89 ? 6.226 7.289 -3.750 1.00 87.25 89 THR A C 1
ATOM 700 O O . THR A 1 89 ? 5.369 7.755 -4.507 1.00 87.25 89 THR A O 1
ATOM 703 N N . GLY A 1 90 ? 7.491 7.702 -3.777 1.00 84.81 90 GLY A N 1
ATOM 704 C CA . GLY A 1 90 ? 8.061 8.488 -4.866 1.00 84.81 90 GLY A CA 1
ATOM 705 C C . GLY A 1 90 ? 8.113 7.698 -6.177 1.00 84.81 90 GLY A C 1
ATOM 706 O O . GLY A 1 90 ? 7.830 6.494 -6.218 1.00 84.81 90 GLY A O 1
ATOM 707 N N . ASP A 1 91 ? 8.485 8.384 -7.258 1.00 81.44 91 ASP A N 1
ATOM 708 C CA . ASP A 1 91 ? 8.611 7.770 -8.581 1.00 81.44 91 ASP A CA 1
ATOM 709 C C . ASP A 1 91 ? 9.710 6.706 -8.583 1.00 81.44 91 ASP A C 1
ATOM 711 O O . ASP A 1 91 ? 10.865 6.979 -8.257 1.00 81.44 91 ASP A O 1
ATOM 715 N N . SER A 1 92 ? 9.337 5.484 -8.960 1.00 80.06 92 SER A N 1
ATOM 716 C CA . SER A 1 92 ? 10.248 4.346 -9.040 1.00 80.06 92 SER A CA 1
ATOM 717 C C . SER A 1 92 ? 10.158 3.668 -10.404 1.00 80.06 92 SER A C 1
ATOM 719 O O . SER A 1 92 ? 9.099 3.623 -11.037 1.00 80.06 92 SER A O 1
ATOM 721 N N . MET A 1 93 ? 11.284 3.114 -10.859 1.00 77.81 93 MET A N 1
ATOM 722 C CA . MET A 1 93 ? 11.324 2.274 -12.053 1.00 77.81 93 MET A CA 1
ATOM 723 C C . MET A 1 93 ? 10.827 0.874 -11.693 1.00 77.81 93 MET A C 1
ATOM 725 O O . MET A 1 93 ? 11.528 0.116 -11.023 1.00 77.81 93 MET A O 1
ATOM 729 N N . ILE A 1 94 ? 9.617 0.542 -12.137 1.00 82.12 94 ILE A N 1
ATOM 730 C CA . ILE A 1 94 ? 9.001 -0.770 -11.920 1.00 82.12 94 ILE A CA 1
ATOM 731 C C . ILE A 1 94 ? 9.075 -1.573 -13.218 1.00 82.12 94 ILE A C 1
ATOM 733 O O . ILE A 1 94 ? 8.920 -1.038 -14.315 1.00 82.12 94 ILE A O 1
ATOM 737 N N . THR A 1 95 ? 9.365 -2.866 -13.087 1.00 78.56 95 THR A N 1
ATOM 738 C CA . THR A 1 95 ? 9.477 -3.811 -14.201 1.00 78.56 95 THR A CA 1
ATOM 739 C C . THR A 1 95 ? 8.647 -5.065 -13.942 1.00 78.56 95 THR A C 1
ATOM 741 O O . THR A 1 95 ? 8.186 -5.290 -12.825 1.00 78.56 95 THR A O 1
ATOM 744 N N . SER A 1 96 ? 8.505 -5.935 -14.947 1.00 78.19 96 SER A N 1
ATOM 745 C CA . SER A 1 96 ? 7.840 -7.245 -14.801 1.00 78.19 96 SER A CA 1
ATOM 746 C C . SER A 1 96 ? 8.519 -8.179 -13.786 1.00 78.19 96 SER A C 1
ATOM 748 O O . SER A 1 96 ? 7.922 -9.154 -13.323 1.00 78.19 96 SER A O 1
ATOM 750 N N . GLU A 1 97 ? 9.765 -7.868 -13.445 1.00 78.69 97 GLU A N 1
ATOM 751 C CA . GLU A 1 97 ? 10.604 -8.535 -12.455 1.00 78.69 97 GLU A CA 1
ATOM 752 C C . GLU A 1 97 ? 10.508 -7.894 -11.065 1.00 78.69 97 GLU A C 1
ATOM 754 O O . GLU A 1 97 ? 11.161 -8.326 -10.119 1.00 78.69 97 GLU A O 1
ATOM 759 N N . THR A 1 98 ? 9.683 -6.863 -10.913 1.00 79.81 98 THR A N 1
ATOM 760 C CA . THR A 1 98 ? 9.507 -6.163 -9.648 1.00 79.81 98 THR A CA 1
ATOM 761 C C . THR A 1 98 ? 8.385 -6.785 -8.826 1.00 79.81 98 THR A C 1
ATOM 763 O O . THR A 1 98 ? 7.290 -7.080 -9.318 1.00 79.81 98 THR A O 1
ATOM 766 N N . VAL A 1 99 ? 8.657 -6.954 -7.536 1.00 83.88 99 VAL A N 1
ATOM 767 C CA . VAL A 1 99 ? 7.714 -7.462 -6.548 1.00 83.88 99 VAL A CA 1
ATOM 768 C C . VAL A 1 99 ? 7.551 -6.436 -5.435 1.00 83.88 99 VAL A C 1
ATOM 770 O O . VAL A 1 99 ? 8.525 -5.996 -4.826 1.00 83.88 99 VAL A O 1
ATOM 773 N N . LEU A 1 100 ? 6.292 -6.0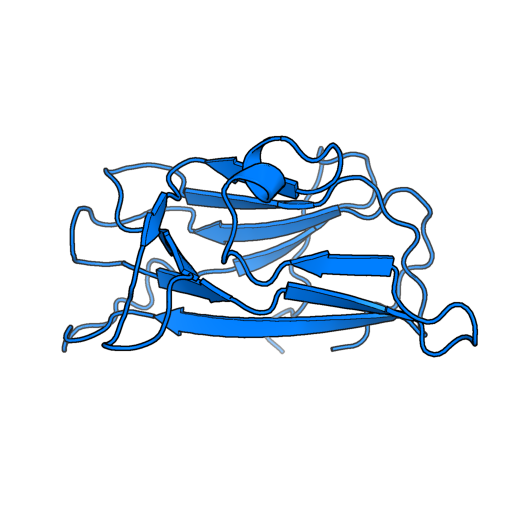94 -5.166 1.00 85.38 100 LEU A N 1
ATOM 774 C CA . LEU A 1 100 ? 5.880 -5.385 -3.961 1.00 85.38 100 LEU A CA 1
ATOM 775 C C . LEU A 1 100 ? 5.471 -6.399 -2.885 1.00 85.38 100 LEU A C 1
ATOM 777 O O . LEU A 1 100 ? 4.669 -7.304 -3.160 1.00 85.38 100 LEU A O 1
ATOM 781 N N . GLN A 1 101 ? 6.011 -6.222 -1.683 1.00 88.88 101 GLN A N 1
ATOM 782 C CA . GLN A 1 101 ? 5.717 -6.988 -0.477 1.00 88.88 101 GLN A CA 1
ATOM 783 C C . GLN A 1 101 ? 5.481 -6.026 0.694 1.00 88.88 101 GLN A C 1
ATOM 785 O O . GLN A 1 101 ? 6.147 -5.002 0.786 1.00 88.88 101 GLN A O 1
ATOM 790 N N . PHE A 1 102 ? 4.517 -6.346 1.553 1.00 89.56 102 PHE A N 1
ATOM 791 C CA . PHE A 1 102 ? 4.204 -5.610 2.778 1.00 89.56 102 PHE A CA 1
ATOM 792 C C . PHE A 1 102 ? 3.408 -6.509 3.728 1.00 89.56 102 PHE A C 1
ATOM 794 O O . PHE A 1 102 ? 2.806 -7.497 3.292 1.00 89.56 102 PHE A O 1
ATOM 801 N N . GLU A 1 103 ? 3.372 -6.142 5.003 1.00 89.50 103 GLU A N 1
ATOM 802 C CA . GLU A 1 103 ? 2.441 -6.672 5.995 1.00 89.50 103 GLU A CA 1
ATOM 803 C C . GLU A 1 103 ? 1.340 -5.642 6.268 1.00 89.50 103 GLU A C 1
ATOM 805 O O . GLU A 1 103 ? 1.603 -4.443 6.339 1.00 89.50 103 GLU A O 1
ATOM 810 N N . VAL A 1 104 ? 0.089 -6.098 6.396 1.00 88.94 104 VAL A N 1
ATOM 811 C CA . VAL A 1 104 ? -1.056 -5.230 6.704 1.00 88.94 104 VAL A CA 1
ATOM 812 C C . VAL A 1 104 ? -1.929 -5.862 7.781 1.00 88.94 104 VAL A C 1
ATOM 814 O O . VAL A 1 104 ? -2.276 -7.040 7.694 1.00 88.94 104 VAL A O 1
ATOM 817 N N . ASN A 1 105 ? -2.304 -5.066 8.780 1.00 88.88 105 ASN A N 1
ATOM 818 C CA . ASN A 1 105 ? -3.262 -5.437 9.819 1.00 88.88 105 ASN A CA 1
ATOM 819 C C . ASN A 1 105 ? -4.458 -4.481 9.760 1.00 88.88 105 ASN A C 1
ATOM 821 O O . ASN A 1 105 ? -4.268 -3.268 9.724 1.00 88.88 105 ASN A O 1
ATOM 825 N N . VAL A 1 106 ? -5.682 -5.013 9.762 1.00 87.44 106 VAL A N 1
ATOM 826 C CA . VAL A 1 106 ? -6.923 -4.228 9.622 1.00 87.44 106 VAL A CA 1
ATOM 827 C C . VAL A 1 106 ? -7.885 -4.570 10.760 1.00 87.44 106 VAL A C 1
ATOM 829 O O . VAL A 1 106 ? -8.113 -5.747 11.027 1.00 87.44 106 VAL A O 1
ATOM 832 N N . GLY A 1 107 ? -8.428 -3.540 11.419 1.00 82.12 107 GLY A N 1
ATOM 833 C CA . GLY A 1 107 ? -9.466 -3.622 12.457 1.00 82.12 107 GLY A CA 1
ATOM 834 C C . GLY A 1 107 ? -9.123 -4.516 13.644 1.00 82.12 107 GLY A C 1
ATOM 835 O O . GLY A 1 107 ? -9.840 -5.455 13.987 1.00 82.12 107 GLY A O 1
ATOM 836 N N . CYS A 1 108 ? -8.001 -4.231 14.298 1.00 82.56 108 CYS A N 1
ATOM 837 C CA . CYS A 1 108 ? -7.637 -4.961 15.501 1.00 82.56 108 CYS A CA 1
ATOM 838 C C . CYS A 1 108 ? -8.671 -4.785 16.613 1.00 82.56 108 CYS A C 1
ATOM 840 O O . CYS A 1 108 ? -8.930 -3.666 17.047 1.00 82.56 108 CYS A O 1
ATOM 842 N N . GLY A 1 109 ? -9.216 -5.893 17.117 1.00 69.75 109 GLY A N 1
ATOM 843 C CA . GLY A 1 109 ? -10.168 -5.864 18.227 1.00 69.75 109 GLY A CA 1
ATOM 844 C C . GLY A 1 109 ? -11.568 -5.363 17.864 1.00 69.75 109 GLY A C 1
ATOM 845 O O . GLY A 1 109 ? -12.404 -5.268 18.762 1.00 69.75 109 GLY A O 1
ATOM 846 N N . THR A 1 110 ? -11.854 -5.088 16.587 1.00 70.00 110 THR A N 1
ATOM 847 C CA . THR A 1 110 ? -13.206 -4.768 16.122 1.00 70.00 110 THR A CA 1
ATOM 848 C C . THR A 1 110 ? -13.899 -6.028 15.602 1.00 70.00 110 THR A C 1
ATOM 850 O O . THR A 1 110 ? -13.314 -6.854 14.905 1.00 70.00 110 THR A O 1
ATOM 853 N N . THR A 1 111 ? -15.161 -6.218 15.991 1.00 61.94 111 THR A N 1
ATOM 854 C CA . THR A 1 111 ? -15.987 -7.350 15.534 1.00 61.94 111 THR A CA 1
ATOM 855 C C . THR A 1 111 ? -16.728 -7.057 14.231 1.00 61.94 111 THR A C 1
ATOM 857 O O . THR A 1 111 ? -17.144 -7.995 13.559 1.00 61.94 111 THR A O 1
ATOM 860 N N . ASP A 1 112 ? -16.848 -5.780 13.862 1.00 61.09 112 ASP A N 1
ATOM 861 C CA . ASP A 1 112 ? -17.541 -5.304 12.664 1.00 61.09 112 ASP A CA 1
ATOM 862 C C . ASP A 1 112 ? -16.547 -4.606 11.731 1.00 61.09 112 ASP A C 1
ATOM 864 O O . ASP A 1 112 ? -16.420 -3.384 11.715 1.00 61.09 112 ASP A O 1
ATOM 868 N N . LEU A 1 113 ? -15.815 -5.402 10.950 1.00 67.69 113 LEU A N 1
ATOM 869 C CA . LEU A 1 113 ? -15.058 -4.885 9.812 1.00 67.69 113 LEU A CA 1
ATOM 870 C C . LEU A 1 113 ? -16.045 -4.490 8.709 1.00 67.69 113 LEU A C 1
ATOM 872 O O . LEU A 1 113 ? -16.632 -5.357 8.055 1.00 67.69 113 LEU A O 1
ATOM 876 N N . SER A 1 114 ? -16.227 -3.188 8.490 1.00 66.56 114 SER A N 1
ATOM 877 C CA . SER A 1 114 ? -17.036 -2.710 7.372 1.00 66.56 114 SER A CA 1
ATOM 878 C C . SER A 1 114 ? -16.310 -2.946 6.046 1.00 66.56 114 SER A C 1
ATOM 880 O O . SER A 1 114 ? -15.192 -2.481 5.829 1.00 66.56 114 SER A O 1
ATOM 882 N N . LEU A 1 115 ? -16.969 -3.642 5.116 1.00 72.44 115 LEU A N 1
ATOM 883 C CA . LEU A 1 115 ? -16.496 -3.767 3.732 1.00 72.44 115 LEU A CA 1
ATOM 884 C C . LEU A 1 115 ? -16.758 -2.500 2.902 1.00 72.44 115 LEU A C 1
ATOM 886 O O . LEU A 1 115 ? -16.362 -2.447 1.739 1.00 72.44 115 LEU A O 1
ATOM 890 N N . GLU A 1 116 ? -17.427 -1.490 3.467 1.00 75.62 116 GLU A N 1
ATOM 891 C CA . GLU A 1 116 ? -17.737 -0.238 2.768 1.00 75.62 116 GLU A CA 1
ATOM 892 C C . GLU A 1 116 ? -16.485 0.624 2.540 1.00 75.62 116 GLU A C 1
ATOM 894 O O . GLU A 1 116 ? -16.430 1.404 1.587 1.00 75.62 116 GLU A O 1
ATOM 899 N N . HIS A 1 117 ? -15.445 0.431 3.358 1.00 80.38 117 HIS A N 1
ATOM 900 C CA . HIS A 1 117 ? -14.249 1.273 3.394 1.00 80.38 117 HIS A CA 1
ATOM 901 C C . HIS A 1 117 ? -12.941 0.480 3.221 1.00 80.38 117 HIS A C 1
ATOM 903 O O . HIS A 1 117 ? -12.062 0.527 4.082 1.00 80.38 117 HIS A O 1
ATOM 909 N N . PRO A 1 118 ? -12.764 -0.266 2.115 1.00 84.56 118 PRO A N 1
ATOM 910 C CA . PRO A 1 118 ? -11.589 -1.107 1.950 1.00 84.56 118 PRO A CA 1
ATOM 911 C C . PRO A 1 118 ? -10.330 -0.265 1.722 1.00 84.56 118 PRO A C 1
ATOM 913 O O . PRO A 1 118 ? -10.341 0.700 0.951 1.00 84.56 118 PRO A O 1
ATOM 916 N N . VAL A 1 119 ? -9.219 -0.708 2.310 1.00 87.25 119 VAL A N 1
ATOM 917 C CA . VAL A 1 119 ? -7.882 -0.233 1.942 1.00 87.25 119 VAL A CA 1
ATOM 918 C C . VAL A 1 119 ? -7.563 -0.740 0.536 1.00 87.25 119 VAL A C 1
ATOM 920 O O . VAL A 1 119 ? -7.585 -1.943 0.267 1.00 87.25 119 VAL A O 1
ATOM 923 N N . ARG A 1 120 ? -7.281 0.182 -0.383 1.00 90.50 120 ARG A N 1
ATOM 924 C CA . ARG A 1 120 ? -6.987 -0.111 -1.786 1.00 90.50 120 ARG A CA 1
ATOM 925 C C . ARG A 1 120 ? -5.511 0.050 -2.079 1.00 90.50 120 ARG A C 1
ATOM 927 O O . ARG A 1 120 ? -4.930 1.084 -1.774 1.00 90.50 120 ARG A O 1
ATOM 934 N N . LEU A 1 121 ? -4.937 -0.950 -2.741 1.00 91.31 121 LEU A N 1
ATOM 935 C CA . LEU A 1 121 ? -3.612 -0.852 -3.335 1.00 91.31 121 LEU A CA 1
ATOM 936 C C . LEU A 1 121 ? -3.746 -0.403 -4.795 1.00 91.31 121 LEU A C 1
ATOM 938 O O . LEU A 1 121 ? -4.343 -1.101 -5.623 1.00 91.31 121 LEU A O 1
ATOM 942 N N . GLU A 1 122 ? -3.166 0.749 -5.111 1.00 93.19 122 GLU A N 1
ATOM 943 C CA . GLU A 1 122 ? -3.252 1.396 -6.419 1.00 93.19 122 GLU A CA 1
ATOM 944 C C . GLU A 1 122 ? -1.872 1.830 -6.930 1.00 93.19 122 GLU A C 1
ATOM 946 O O . GLU A 1 122 ? -0.936 2.027 -6.155 1.00 93.19 122 GLU A O 1
ATOM 951 N N . TYR A 1 123 ? -1.749 1.983 -8.248 1.00 91.38 123 TYR A N 1
ATOM 952 C CA . TYR A 1 123 ? -0.558 2.485 -8.920 1.00 91.38 123 TYR A CA 1
ATOM 953 C C . TYR A 1 123 ? -0.887 3.626 -9.885 1.00 91.38 123 TYR A C 1
ATOM 955 O O . TYR A 1 123 ? -1.997 3.716 -10.407 1.00 91.38 123 TYR A O 1
ATOM 963 N N . SER A 1 124 ? 0.091 4.488 -10.128 1.00 91.12 124 SER A N 1
ATOM 964 C CA . SER A 1 124 ? 0.033 5.599 -11.079 1.00 91.12 124 SER A CA 1
ATOM 965 C C . SER A 1 124 ? 1.264 5.547 -11.971 1.00 91.12 124 SER A C 1
ATOM 967 O O . SER A 1 124 ? 2.354 5.343 -11.449 1.00 91.12 124 SER A O 1
ATOM 969 N N . ILE A 1 125 ? 1.113 5.820 -13.267 1.00 90.31 125 ILE A N 1
ATOM 970 C CA . ILE A 1 125 ? 2.223 5.911 -14.239 1.00 90.31 125 ILE A CA 1
ATOM 971 C C . ILE A 1 125 ? 2.427 7.329 -14.805 1.00 90.31 125 ILE A C 1
ATOM 973 O O . ILE A 1 125 ? 3.205 7.521 -15.736 1.00 90.31 125 ILE A O 1
ATOM 977 N N . ASP A 1 126 ? 1.716 8.327 -14.271 1.00 88.50 126 ASP A N 1
ATOM 978 C CA . ASP A 1 126 ? 1.679 9.703 -14.789 1.00 88.50 126 ASP A CA 1
ATOM 979 C C . ASP A 1 126 ? 1.951 10.769 -13.711 1.00 88.50 126 ASP A C 1
ATOM 981 O O . ASP A 1 126 ? 1.458 11.900 -13.779 1.00 88.50 126 ASP A O 1
ATOM 985 N N . GLY A 1 127 ? 2.758 10.398 -12.711 1.00 84.06 127 GLY A N 1
ATOM 986 C CA . GLY A 1 127 ? 3.163 11.289 -11.621 1.00 84.06 127 GLY A CA 1
ATOM 987 C C . GLY A 1 127 ? 2.087 11.525 -10.556 1.00 84.06 127 GLY A C 1
ATOM 988 O O . GLY A 1 127 ? 2.201 12.469 -9.778 1.00 84.06 127 GLY A O 1
ATOM 989 N N . GLY A 1 128 ? 1.060 10.676 -10.493 1.00 87.25 128 GLY A N 1
ATOM 990 C CA . GLY A 1 128 ? -0.002 10.714 -9.487 1.00 87.25 128 GLY A CA 1
ATOM 991 C C . GLY A 1 128 ? -1.279 11.409 -9.953 1.00 87.25 128 GLY A C 1
ATOM 992 O O . GLY A 1 128 ? -2.111 11.737 -9.106 1.00 87.25 128 GLY A O 1
ATOM 993 N N . GLN A 1 129 ? -1.443 11.647 -11.260 1.00 87.56 129 GLN A N 1
ATOM 994 C CA . GLN A 1 129 ? -2.645 12.275 -11.816 1.00 87.56 129 GLN A CA 1
ATOM 995 C C . GLN A 1 129 ? -3.780 11.260 -11.958 1.00 87.56 129 GLN A C 1
ATOM 997 O O . GLN A 1 129 ? -4.911 11.555 -11.573 1.00 87.56 129 GLN A O 1
ATOM 1002 N N . ASN A 1 130 ? -3.481 10.059 -12.459 1.00 91.88 130 ASN A N 1
ATOM 1003 C CA . ASN A 1 130 ? -4.432 8.959 -12.573 1.00 91.88 130 ASN A CA 1
ATOM 1004 C C . ASN A 1 130 ? -3.953 7.740 -11.783 1.00 91.88 130 ASN A C 1
ATOM 1006 O O . ASN A 1 130 ? -2.784 7.364 -11.818 1.00 91.88 130 ASN A O 1
ATOM 1010 N N . TRP A 1 131 ? -4.895 7.094 -11.095 1.00 92.19 131 TRP A N 1
ATOM 1011 C CA . TRP A 1 131 ? -4.632 5.939 -10.242 1.00 92.19 131 TRP A CA 1
ATOM 1012 C C . TRP A 1 131 ? -5.438 4.727 -10.699 1.00 92.19 131 TRP A C 1
ATOM 1014 O O . TRP A 1 131 ? -6.607 4.830 -11.077 1.00 92.19 131 TRP A O 1
ATOM 1024 N N . HIS A 1 132 ? -4.804 3.562 -10.648 1.00 92.00 132 HIS A N 1
ATOM 1025 C CA . HIS A 1 132 ? -5.364 2.294 -11.088 1.00 92.00 132 HIS A CA 1
ATOM 1026 C C . HIS A 1 132 ? -5.175 1.229 -10.011 1.00 92.00 132 HIS A C 1
ATOM 1028 O O . HIS A 1 132 ? -4.099 1.107 -9.437 1.00 92.00 132 HIS A O 1
ATOM 1034 N N . LEU A 1 133 ? -6.203 0.419 -9.756 1.00 90.69 133 LEU A N 1
ATOM 1035 C CA . LEU A 1 133 ? -6.091 -0.741 -8.870 1.00 90.69 133 LEU A CA 1
ATOM 1036 C C . LEU A 1 133 ? -5.018 -1.706 -9.375 1.00 90.69 133 LEU A C 1
ATOM 1038 O O . LEU A 1 133 ? -5.045 -2.099 -10.545 1.00 90.69 133 LEU A O 1
ATOM 1042 N N . VAL A 1 134 ? -4.117 -2.128 -8.483 1.00 87.31 134 VAL A N 1
ATOM 1043 C CA . VAL A 1 134 ? -3.085 -3.107 -8.853 1.00 87.31 134 VA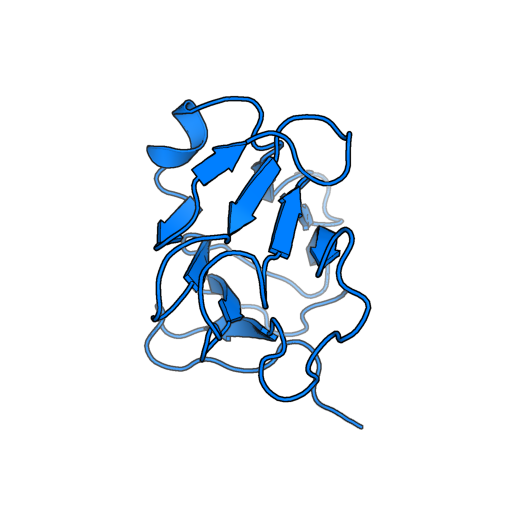L A CA 1
ATOM 1044 C C . VAL A 1 134 ? -3.726 -4.487 -9.069 1.00 87.31 134 VAL A C 1
ATOM 1046 O O . VAL A 1 134 ? -3.372 -5.192 -10.011 1.00 87.31 134 VAL A O 1
ATOM 1049 N N . VAL A 1 135 ? -4.698 -4.874 -8.230 1.00 83.56 135 VAL A N 1
ATOM 1050 C CA . VAL A 1 135 ? -5.565 -6.046 -8.459 1.00 83.56 135 VAL A CA 1
ATOM 1051 C C . VAL A 1 135 ? -6.964 -5.550 -8.800 1.00 83.56 135 VAL A C 1
ATOM 1053 O O . VAL A 1 135 ? -7.604 -4.896 -7.981 1.00 83.56 135 VAL A O 1
ATOM 1056 N N . LYS A 1 136 ? -7.469 -5.894 -9.984 1.00 76.38 136 LYS A N 1
ATOM 1057 C CA . LYS A 1 136 ? -8.887 -5.704 -10.321 1.00 76.38 136 LYS A CA 1
ATOM 1058 C C . LYS A 1 136 ? -9.682 -6.923 -9.842 1.00 76.38 136 LYS A C 1
ATOM 1060 O O . LYS A 1 136 ? -9.176 -8.038 -9.941 1.00 76.38 136 LYS A O 1
ATOM 1065 N N . CYS A 1 137 ? -10.900 -6.722 -9.331 1.00 64.75 137 CYS A N 1
ATOM 1066 C CA . CYS A 1 137 ? -11.816 -7.835 -9.062 1.00 64.75 137 CYS A CA 1
ATOM 1067 C C . CYS A 1 137 ? -12.093 -8.586 -10.374 1.00 64.75 137 CYS A C 1
ATOM 1069 O O . CYS A 1 137 ? -12.450 -7.952 -11.369 1.00 64.75 137 CYS A O 1
ATOM 1071 N N . CYS A 1 138 ? -11.858 -9.900 -10.367 1.00 59.59 138 CYS A N 1
ATOM 1072 C CA . CYS A 1 138 ? -12.055 -10.799 -11.505 1.00 59.59 138 CYS A CA 1
ATOM 1073 C C . CYS A 1 138 ? -13.517 -11.223 -11.657 1.00 59.59 138 CYS A C 1
ATOM 1075 O O . CYS A 1 138 ? -14.174 -11.429 -10.611 1.00 59.59 138 CYS A O 1
#

Secondary structure (DSSP, 8-state):
-B----EEEEEEEEEES---STTTS-EEEEEEEEEESSTT--SEEE-S-SGGGGG-TTEEEESEEEEE-TTSSEEEEE--SSS-EEEEEPPEEE-TTEEEEEEEEE-TT-S---TTS--EEEEESSSSSS-EESS---

InterPro domains:
  IPR034968 Reelin [PTHR11841] (4-137)
  IPR049419 Reelin, subrepeat B [PF21471] (63-135)

pLDDT: mean 78.01, std 11.56, range [47.88, 93.19]